Protein AF-A0A496V955-F1 (afdb_monomer)

Solvent-accessible surface area (backbone atoms only — not comparable to full-atom values): 6359 Å² total; per-residue (Å²): 47,32,32,57,83,30,76,44,60,65,70,62,46,68,71,53,51,87,45,70,90,55,78,85,78,79,88,71,82,83,76,94,67,58,67,72,60,51,54,51,52,50,52,49,43,72,72,50,66,83,52,54,72,67,55,50,26,56,54,48,68,72,34,66,39,43,46,61,36,39,63,94,57,60,78,85,47,81,42,80,35,63,53,54,65,67,49,45,52,55,51,51,53,52,52,52,51,56,53,52,59,70,73,78,115

Radius of gyration: 16.35 Å; Cα contacts (8 Å, |Δi|>4): 68; chains: 1; bounding box: 29×46×39 Å

Foldseek 3Di:
DQFLLGDDPVVVCVVCCVCPPHDDPDDDDDDDDDPVVVVVVVVVCVVDVPDDSNRVSVVRVPFPLSCVQQPPHDSRDTDPRDSDPVSVVVRVVVVVVVVVVVVVD

pLDDT: mean 94.38, std 6.76, range [47.75, 98.19]

Secondary structure (DSSP, 8-state):
-EETTEE--HHHHHHHGGGTTSPP----PPP---HHHHHHHHHHHHHHTTS-HHHHHHHHHTSHHHHHHTTT--TT--------HHHHHHHHHHHHHHHHHTT--

Mean predicted aligned error: 3.86 Å

Sequence (105 aa):
EAWTFGPVIRNLYNEYKHYAWERIEDEVESPDIEAEKFDCLKTIVESYGRYDGAALMTMTHREEPWLKARKGLPEIEGSNQLIVKDSMKTFFERKLAAYRDLQYD

Structure (mmCIF, N/CA/C/O backbone):
data_AF-A0A496V955-F1
#
_entry.id   AF-A0A496V955-F1
#
loop_
_atom_site.group_PDB
_atom_site.id
_atom_site.type_symbol
_atom_site.label_atom_id
_atom_site.label_alt_id
_atom_site.label_comp_id
_atom_site.label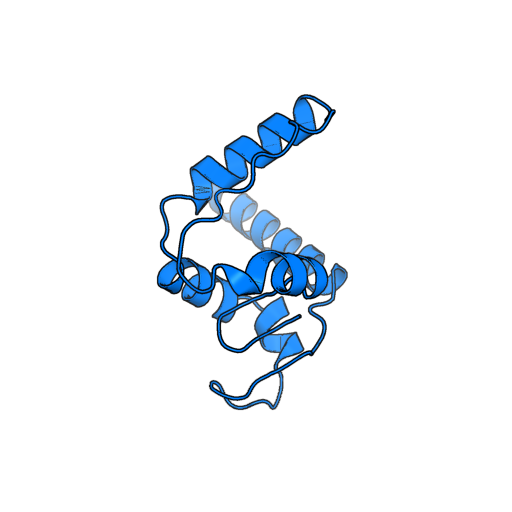_asym_id
_atom_site.label_entity_id
_atom_site.label_seq_id
_atom_site.pdbx_PDB_ins_code
_atom_site.Cartn_x
_atom_site.Cartn_y
_atom_site.Cartn_z
_atom_site.occupancy
_atom_site.B_iso_or_equiv
_atom_site.auth_seq_id
_atom_site.auth_comp_id
_atom_site.auth_asym_id
_atom_site.auth_atom_id
_atom_site.pdbx_PDB_model_num
ATOM 1 N N . GLU A 1 1 ? -6.206 -6.791 -0.408 1.00 97.75 1 GLU A N 1
ATOM 2 C CA . GLU A 1 1 ? -6.615 -7.543 0.801 1.00 97.75 1 GLU A CA 1
ATOM 3 C C . GLU A 1 1 ? -5.734 -7.136 1.972 1.00 97.75 1 GLU A C 1
ATOM 5 O O . GLU A 1 1 ? -4.628 -6.671 1.727 1.00 97.75 1 GLU A O 1
ATOM 10 N N . ALA A 1 2 ? -6.211 -7.258 3.210 1.00 97.44 2 ALA A N 1
ATOM 11 C CA . ALA A 1 2 ? -5.521 -6.790 4.415 1.00 97.44 2 ALA A CA 1
ATOM 12 C C . ALA A 1 2 ? -4.725 -7.908 5.104 1.00 97.44 2 ALA A C 1
ATOM 14 O O . ALA A 1 2 ? -5.121 -8.406 6.158 1.00 97.44 2 ALA A O 1
ATOM 15 N N . TRP A 1 3 ? -3.614 -8.324 4.498 1.00 97.06 3 TRP A N 1
ATOM 16 C CA . TRP A 1 3 ? -2.792 -9.420 5.015 1.00 97.06 3 TRP A CA 1
ATOM 17 C C . TRP A 1 3 ? -2.019 -9.001 6.275 1.00 97.06 3 TRP A C 1
ATOM 19 O O . TRP A 1 3 ? -1.977 -7.825 6.640 1.00 97.06 3 TRP A O 1
ATOM 29 N N . THR A 1 4 ? -1.414 -9.983 6.950 1.00 95.44 4 THR A N 1
ATOM 30 C CA . THR A 1 4 ? -0.654 -9.798 8.198 1.00 95.44 4 THR A CA 1
ATOM 31 C C . THR A 1 4 ? 0.526 -8.840 8.043 1.00 95.44 4 THR A C 1
ATOM 33 O O . THR A 1 4 ? 0.785 -8.060 8.946 1.00 95.44 4 THR A O 1
ATOM 36 N N . PHE A 1 5 ? 1.214 -8.868 6.896 1.00 93.62 5 PHE A N 1
ATOM 37 C CA . PHE A 1 5 ? 2.390 -8.030 6.613 1.00 93.62 5 PHE A CA 1
ATOM 38 C C . PHE A 1 5 ? 2.060 -6.815 5.735 1.00 93.62 5 PHE A C 1
ATOM 40 O O . PHE A 1 5 ? 2.904 -6.327 4.988 1.00 93.62 5 PHE A O 1
ATOM 47 N N . GLY A 1 6 ? 0.814 -6.344 5.800 1.00 94.56 6 GLY A N 1
ATOM 48 C CA . GLY A 1 6 ? 0.345 -5.188 5.046 1.00 94.56 6 GLY A CA 1
ATOM 49 C C . GLY A 1 6 ? -0.624 -5.529 3.907 1.00 94.56 6 GLY A C 1
ATOM 50 O O . GLY A 1 6 ? -1.106 -6.658 3.778 1.00 94.56 6 GLY A O 1
ATOM 51 N N . PRO A 1 7 ? -1.009 -4.524 3.109 1.00 96.12 7 PRO A N 1
ATOM 52 C CA . PRO A 1 7 ? -1.987 -4.678 2.045 1.00 96.12 7 PRO A CA 1
ATOM 53 C C . PRO A 1 7 ? -1.383 -5.428 0.852 1.00 96.12 7 PRO A C 1
ATOM 55 O O . PRO A 1 7 ? -0.283 -5.124 0.405 1.00 96.12 7 PRO A O 1
ATOM 58 N N . VAL A 1 8 ? -2.130 -6.379 0.291 1.00 96.12 8 VAL A N 1
ATOM 59 C CA . VAL A 1 8 ? -1.665 -7.200 -0.839 1.00 96.12 8 VAL A CA 1
ATOM 60 C C . VAL A 1 8 ? -2.671 -7.187 -1.986 1.00 96.12 8 VAL A C 1
ATOM 62 O O . VAL A 1 8 ? -3.880 -7.363 -1.784 1.00 96.12 8 VAL A O 1
ATOM 65 N N . ILE A 1 9 ? -2.169 -7.013 -3.211 1.00 97.00 9 ILE A N 1
ATOM 66 C CA . ILE A 1 9 ? -2.899 -7.320 -4.445 1.00 97.00 9 ILE A CA 1
ATOM 67 C C . ILE A 1 9 ? -2.679 -8.808 -4.728 1.00 97.00 9 ILE A C 1
ATOM 69 O O . ILE A 1 9 ? -1.619 -9.197 -5.208 1.00 97.00 9 ILE A O 1
ATOM 73 N N . ARG A 1 10 ? -3.672 -9.650 -4.409 1.00 96.38 10 ARG A N 1
ATOM 74 C CA . ARG A 1 10 ? -3.541 -11.121 -4.440 1.00 96.38 10 ARG A CA 1
ATOM 75 C C . ARG A 1 10 ? -3.029 -11.65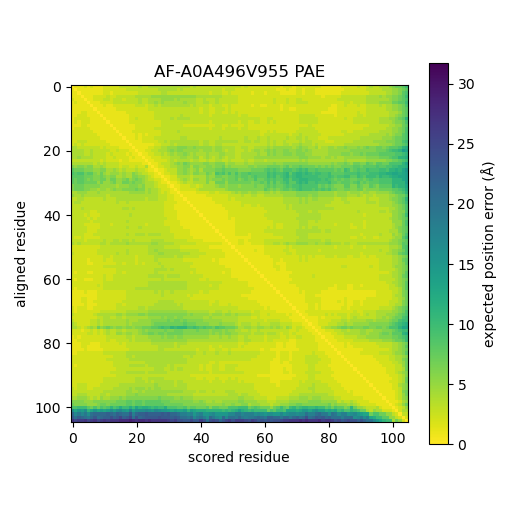8 -5.776 1.00 96.38 10 ARG A C 1
ATOM 77 O O . ARG A 1 10 ? -2.176 -12.538 -5.778 1.00 96.38 10 ARG A O 1
ATOM 84 N N . ASN A 1 11 ? -3.545 -11.145 -6.892 1.00 97.25 11 ASN A N 1
ATOM 85 C CA . ASN A 1 11 ? -3.152 -11.626 -8.218 1.00 97.25 11 ASN A CA 1
ATOM 86 C C . ASN A 1 11 ? -1.679 -11.320 -8.504 1.00 97.25 11 ASN A C 1
ATOM 88 O O . ASN A 1 11 ? -0.946 -12.229 -8.871 1.00 97.25 11 ASN A O 1
ATOM 92 N N . LEU A 1 12 ? -1.244 -10.090 -8.218 1.00 95.38 12 LEU A N 1
ATOM 93 C CA . LEU A 1 12 ? 0.146 -9.672 -8.386 1.00 95.38 12 LEU A CA 1
ATOM 94 C C . LEU A 1 12 ? 1.081 -10.456 -7.457 1.00 95.38 12 LEU A C 1
ATOM 96 O O . LEU A 1 12 ? 2.115 -10.951 -7.881 1.00 95.38 12 LEU A O 1
ATOM 100 N N . TYR A 1 13 ? 0.692 -10.656 -6.195 1.00 95.81 13 TYR A N 1
ATOM 101 C CA . TYR A 1 13 ? 1.469 -11.504 -5.292 1.00 95.81 13 TYR A CA 1
ATOM 102 C C . TYR A 1 13 ? 1.600 -12.932 -5.828 1.00 95.81 13 TYR A C 1
ATOM 104 O O . TYR A 1 13 ? 2.684 -13.491 -5.806 1.00 95.81 13 TYR A O 1
ATOM 112 N N . ASN A 1 14 ? 0.521 -13.536 -6.329 1.00 96.94 14 ASN A N 1
ATOM 113 C CA . ASN A 1 14 ? 0.573 -14.901 -6.854 1.00 96.94 14 ASN A CA 1
ATOM 114 C C . ASN A 1 14 ? 1.480 -15.051 -8.080 1.00 96.94 14 ASN A C 1
ATOM 116 O O . ASN A 1 14 ? 2.052 -16.127 -8.246 1.00 96.94 14 ASN A O 1
ATOM 120 N N . GLU A 1 15 ? 1.594 -14.006 -8.897 1.00 95.50 15 GLU A N 1
ATOM 121 C CA . GLU A 1 15 ? 2.507 -13.931 -10.039 1.00 95.50 15 GLU A CA 1
ATOM 122 C C . GLU A 1 15 ? 3.969 -13.948 -9.562 1.00 95.50 15 GLU A C 1
ATOM 124 O O . GLU A 1 15 ? 4.732 -14.834 -9.942 1.00 95.50 15 GLU A O 1
ATOM 129 N N . TYR A 1 16 ? 4.324 -13.078 -8.611 1.00 96.19 16 TYR A N 1
ATOM 130 C CA . TYR A 1 16 ? 5.718 -12.870 -8.194 1.00 96.19 16 TYR A CA 1
ATOM 131 C C . TYR A 1 16 ? 6.153 -13.618 -6.923 1.00 96.19 16 TYR A C 1
ATOM 133 O O . TYR A 1 16 ? 7.324 -13.576 -6.561 1.00 96.19 16 TYR A O 1
ATOM 141 N N . LYS A 1 17 ? 5.267 -14.347 -6.225 1.00 95.94 17 LYS A N 1
ATOM 142 C CA . LYS A 1 17 ? 5.586 -15.012 -4.937 1.00 95.94 17 LYS A CA 1
ATOM 143 C C . LYS A 1 17 ? 6.763 -15.986 -5.001 1.00 95.94 17 LYS A C 1
ATOM 145 O O . LYS A 1 17 ? 7.319 -16.324 -3.961 1.00 95.94 17 LYS A O 1
ATOM 150 N N . HIS A 1 18 ? 7.099 -16.474 -6.193 1.00 96.31 18 HIS A N 1
ATOM 151 C CA . HIS A 1 18 ? 8.204 -17.399 -6.403 1.00 96.31 18 HIS A CA 1
ATOM 152 C C . HIS A 1 18 ? 9.576 -16.744 -6.162 1.00 96.31 18 HIS A C 1
ATOM 154 O O . HIS A 1 18 ? 10.502 -17.453 -5.787 1.00 96.31 18 HIS A O 1
ATOM 160 N N . TYR A 1 19 ? 9.676 -15.411 -6.257 1.00 96.12 19 TYR A N 1
ATOM 161 C CA . TYR A 1 19 ? 10.854 -14.639 -5.840 1.00 96.12 19 TYR A CA 1
ATOM 162 C C . TYR A 1 19 ? 11.009 -14.538 -4.315 1.00 96.12 19 TYR A C 1
ATOM 164 O O . TYR A 1 19 ? 12.079 -14.206 -3.817 1.00 96.12 19 TYR A O 1
ATOM 172 N N . ALA A 1 20 ? 9.958 -14.832 -3.542 1.00 93.00 20 ALA A N 1
ATOM 173 C CA . ALA A 1 20 ? 9.948 -14.719 -2.086 1.00 93.00 20 ALA A CA 1
ATOM 174 C C . ALA A 1 20 ? 10.425 -13.340 -1.576 1.00 93.00 20 ALA A C 1
ATOM 176 O O . ALA A 1 20 ? 9.672 -12.371 -1.644 1.00 93.00 20 ALA A O 1
ATOM 177 N N . TRP A 1 21 ? 11.632 -13.269 -1.011 1.00 88.44 21 TRP A N 1
ATOM 178 C CA . TRP A 1 21 ? 12.253 -12.048 -0.481 1.00 88.44 21 TRP A CA 1
ATOM 179 C C . TRP A 1 21 ? 13.315 -11.466 -1.424 1.00 88.44 21 TRP A C 1
ATOM 181 O O . TRP A 1 21 ? 13.868 -10.402 -1.142 1.00 88.44 21 TRP A O 1
ATOM 191 N N . GLU A 1 22 ? 13.620 -12.170 -2.512 1.00 94.31 22 GLU A N 1
ATOM 192 C CA . GLU A 1 22 ? 14.592 -11.754 -3.511 1.00 94.31 22 GLU A CA 1
ATOM 193 C C . GLU A 1 22 ? 14.002 -10.692 -4.444 1.00 94.31 22 GLU A C 1
ATOM 195 O O . GLU A 1 22 ? 12.795 -10.427 -4.477 1.00 94.31 22 GLU A O 1
ATOM 200 N N . ARG A 1 23 ? 14.886 -10.038 -5.198 1.00 91.50 23 ARG A N 1
ATOM 201 C CA . ARG A 1 23 ? 14.494 -9.028 -6.176 1.00 91.50 23 ARG A CA 1
ATOM 202 C C . ARG A 1 23 ? 13.762 -9.699 -7.342 1.00 91.50 23 ARG A C 1
ATOM 204 O O . ARG A 1 23 ? 14.188 -10.743 -7.815 1.00 91.50 23 ARG A O 1
ATOM 211 N N . ILE A 1 24 ? 12.702 -9.058 -7.832 1.00 94.44 24 ILE A N 1
ATOM 212 C CA . ILE A 1 24 ? 12.066 -9.435 -9.100 1.00 94.44 24 ILE A CA 1
ATOM 213 C C . ILE A 1 24 ? 13.010 -9.034 -10.238 1.00 94.44 24 ILE A C 1
ATOM 215 O O . ILE A 1 24 ? 13.362 -7.857 -10.364 1.00 94.44 24 ILE A O 1
ATOM 219 N N . GLU A 1 25 ? 13.430 -10.015 -11.030 1.00 95.00 25 GLU A N 1
ATOM 220 C CA . GLU A 1 25 ? 14.394 -9.843 -12.129 1.00 95.00 25 GLU A CA 1
ATOM 221 C C . GLU A 1 25 ? 13.760 -9.986 -13.517 1.00 95.00 25 GLU A C 1
ATOM 223 O O . GLU A 1 25 ? 14.463 -9.864 -14.516 1.00 95.00 25 GLU A O 1
ATOM 228 N N . ASP A 1 26 ? 12.446 -10.212 -13.585 1.00 93.06 26 ASP A N 1
ATOM 229 C CA . ASP A 1 26 ? 11.714 -10.279 -14.846 1.00 93.06 26 ASP A CA 1
ATOM 230 C C . ASP A 1 26 ? 11.923 -9.004 -15.675 1.00 93.06 26 ASP A C 1
ATOM 232 O O . ASP A 1 26 ? 11.675 -7.880 -15.222 1.00 93.06 26 ASP A O 1
ATOM 236 N N . GLU A 1 27 ? 12.353 -9.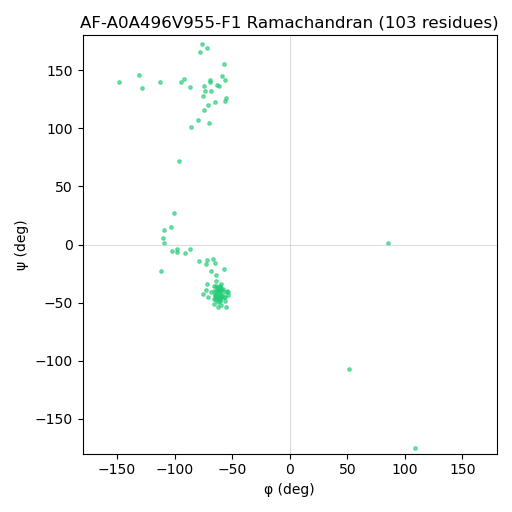185 -16.921 1.00 92.19 27 GLU A N 1
ATOM 237 C CA . GLU A 1 27 ? 12.346 -8.115 -17.908 1.00 92.19 27 GLU A CA 1
ATOM 238 C C . GLU A 1 27 ? 10.907 -7.888 -18.372 1.00 92.19 27 GLU A C 1
ATOM 240 O O . GLU A 1 27 ? 10.280 -8.758 -18.978 1.00 92.19 27 GLU A O 1
ATOM 245 N N . VAL A 1 28 ? 10.378 -6.702 -18.080 1.00 87.94 28 VAL A N 1
ATOM 246 C CA . VAL A 1 28 ? 9.033 -6.292 -18.488 1.00 87.94 28 VAL A CA 1
ATOM 247 C C . VAL A 1 28 ? 9.114 -5.166 -19.506 1.00 87.94 28 VAL A C 1
ATOM 249 O O . VAL A 1 28 ? 9.925 -4.244 -19.378 1.00 87.94 28 VAL A O 1
ATOM 252 N N . GLU A 1 29 ? 8.251 -5.220 -20.518 1.00 91.69 29 GLU A N 1
ATOM 253 C CA . GLU A 1 29 ? 8.084 -4.093 -21.429 1.00 91.69 29 GLU A CA 1
ATOM 254 C C . GLU A 1 29 ? 7.549 -2.883 -20.659 1.00 91.69 29 GLU A C 1
ATOM 256 O O . GLU A 1 29 ? 6.658 -2.998 -19.811 1.00 91.69 29 GLU A O 1
ATOM 261 N N . SER A 1 30 ? 8.099 -1.704 -20.952 1.00 87.38 30 SER A N 1
ATOM 262 C CA . SER A 1 30 ? 7.584 -0.469 -20.372 1.00 87.38 30 SER A CA 1
ATOM 263 C C . SER A 1 30 ? 6.157 -0.248 -20.885 1.00 87.38 30 SER A C 1
ATOM 265 O O . SER A 1 30 ? 5.961 -0.211 -22.103 1.00 87.38 30 SER A O 1
ATOM 267 N N . PRO A 1 31 ? 5.153 -0.133 -19.999 1.00 89.50 31 PRO A N 1
ATOM 268 C CA . PRO A 1 31 ? 3.779 0.031 -20.439 1.00 89.50 31 PRO A CA 1
ATOM 269 C C . PRO A 1 31 ? 3.593 1.408 -21.081 1.00 89.50 31 PRO A C 1
ATOM 271 O O . PRO A 1 31 ? 4.113 2.407 -20.583 1.00 89.50 31 PRO A O 1
ATOM 274 N N . ASP A 1 32 ? 2.794 1.470 -22.145 1.00 94.44 32 ASP A N 1
ATOM 275 C CA . ASP A 1 32 ? 2.344 2.742 -22.711 1.00 94.44 32 ASP A CA 1
ATOM 276 C C . ASP A 1 32 ? 1.347 3.398 -21.745 1.00 94.44 32 ASP A C 1
ATOM 278 O O . ASP A 1 32 ? 0.209 2.942 -21.582 1.00 94.44 32 ASP A O 1
ATOM 282 N N . ILE A 1 33 ? 1.805 4.427 -21.031 1.00 94.88 33 ILE A N 1
ATOM 283 C CA . ILE A 1 33 ? 1.001 5.184 -20.072 1.00 94.88 33 ILE A CA 1
ATOM 284 C C . ILE A 1 33 ? 1.135 6.683 -20.320 1.00 94.88 33 ILE A C 1
ATOM 286 O O . ILE A 1 33 ? 2.192 7.193 -20.685 1.00 94.88 33 ILE A O 1
ATOM 290 N N . GLU A 1 34 ? 0.047 7.408 -20.070 1.00 97.44 34 GLU A N 1
ATOM 291 C CA . GLU A 1 34 ? 0.016 8.869 -20.159 1.00 97.44 34 GLU A CA 1
ATOM 292 C C . GLU A 1 34 ? 1.080 9.510 -19.251 1.00 97.44 34 GLU A C 1
ATOM 294 O O . GLU A 1 34 ? 1.275 9.079 -18.110 1.00 97.44 34 GLU A O 1
ATOM 299 N N . ALA A 1 35 ? 1.710 10.590 -19.725 1.00 96.00 35 ALA A N 1
ATOM 300 C CA . ALA A 1 35 ? 2.780 11.284 -19.004 1.00 96.00 35 ALA A CA 1
ATOM 301 C C . ALA A 1 35 ? 2.378 11.695 -17.574 1.00 96.00 35 ALA A C 1
ATOM 303 O O . ALA A 1 35 ? 3.133 11.478 -16.633 1.00 96.00 35 ALA A O 1
ATOM 304 N N . GLU A 1 36 ? 1.150 12.186 -17.385 1.00 97.12 36 GLU A N 1
ATOM 305 C CA . GLU A 1 36 ? 0.636 12.567 -16.062 1.00 97.12 36 GLU A CA 1
ATOM 306 C C . GLU A 1 36 ? 0.577 11.375 -15.088 1.00 97.12 36 GLU A C 1
ATOM 308 O O . GLU A 1 36 ? 0.920 11.495 -13.908 1.00 97.12 36 GLU A O 1
ATOM 313 N N . LYS A 1 37 ? 0.192 10.188 -15.577 1.00 96.38 37 LYS A N 1
ATOM 314 C CA . LYS A 1 37 ? 0.180 8.959 -14.769 1.00 96.38 37 LYS A CA 1
ATOM 315 C C . LYS A 1 37 ? 1.601 8.524 -14.426 1.00 96.38 37 LYS A C 1
ATOM 317 O O . LYS A 1 37 ? 1.843 8.116 -13.291 1.00 96.38 37 LYS A O 1
ATOM 322 N N . PHE A 1 38 ? 2.529 8.632 -15.375 1.00 95.31 38 PHE A N 1
ATOM 323 C CA . PHE A 1 38 ? 3.940 8.333 -15.142 1.00 95.31 38 PHE A CA 1
ATOM 324 C C . PHE A 1 38 ? 4.545 9.250 -14.068 1.00 95.31 38 PHE A C 1
ATOM 326 O O . PHE A 1 38 ? 5.168 8.763 -13.124 1.00 95.31 38 PHE A O 1
ATOM 333 N N . ASP A 1 39 ? 4.295 10.557 -14.146 1.00 96.50 39 ASP A N 1
ATOM 334 C CA . ASP A 1 39 ? 4.783 11.535 -13.166 1.00 96.50 39 ASP A CA 1
ATOM 335 C C . ASP A 1 39 ? 4.201 11.296 -11.765 1.00 96.50 39 ASP A C 1
ATOM 337 O O . ASP A 1 39 ? 4.907 11.396 -10.752 1.00 96.50 39 ASP A O 1
ATOM 341 N N . CYS A 1 40 ? 2.927 10.903 -11.694 1.00 96.56 40 CYS A N 1
ATOM 342 C CA . CYS A 1 40 ? 2.293 10.482 -10.448 1.00 96.56 40 CYS A CA 1
ATOM 343 C C . CYS A 1 40 ? 2.997 9.253 -9.842 1.00 96.56 40 CYS A C 1
ATOM 345 O O . CYS A 1 40 ? 3.365 9.270 -8.665 1.00 96.56 40 CYS A O 1
ATOM 347 N N . LEU A 1 41 ? 3.260 8.212 -10.642 1.00 95.56 41 LEU A N 1
ATOM 348 C CA . LEU A 1 41 ? 3.992 7.020 -10.192 1.00 95.56 41 LEU A CA 1
ATOM 349 C C . LEU A 1 41 ? 5.405 7.363 -9.714 1.00 95.56 41 LEU A C 1
ATOM 351 O O . LEU A 1 41 ? 5.831 6.880 -8.665 1.00 95.56 41 LEU A O 1
ATOM 355 N N . LYS A 1 42 ? 6.113 8.236 -10.436 1.00 95.69 42 LYS A N 1
ATOM 356 C CA . LYS A 1 42 ? 7.448 8.699 -10.048 1.00 95.69 42 LYS A CA 1
ATOM 357 C C . LYS A 1 42 ? 7.424 9.387 -8.684 1.00 95.69 42 LYS A C 1
ATOM 359 O O . LYS A 1 42 ? 8.223 9.045 -7.818 1.00 95.69 42 LYS A O 1
ATOM 364 N N . THR A 1 43 ? 6.456 10.274 -8.460 1.00 97.38 43 THR A N 1
ATOM 365 C CA . THR A 1 43 ? 6.279 10.965 -7.173 1.00 97.38 43 THR A CA 1
ATOM 366 C C . THR A 1 43 ? 5.994 9.978 -6.037 1.00 97.38 43 THR A C 1
ATOM 368 O O . THR A 1 43 ? 6.526 10.126 -4.934 1.00 97.38 43 THR A O 1
ATOM 371 N N . ILE A 1 44 ? 5.184 8.942 -6.290 1.00 96.38 44 ILE A N 1
ATOM 372 C CA . ILE A 1 44 ? 4.928 7.867 -5.319 1.00 96.38 44 ILE A CA 1
ATOM 373 C C . ILE A 1 44 ? 6.237 7.146 -4.968 1.00 96.38 44 ILE A C 1
ATOM 375 O O . ILE A 1 44 ? 6.535 6.969 -3.785 1.00 96.38 44 ILE A O 1
ATOM 379 N N . VAL A 1 45 ? 7.045 6.775 -5.965 1.00 95.88 45 VAL A N 1
ATOM 380 C CA . VAL A 1 45 ? 8.333 6.093 -5.751 1.00 95.88 45 VAL A CA 1
ATOM 381 C C . VAL A 1 45 ? 9.329 6.987 -5.011 1.00 95.88 45 VAL A C 1
ATOM 383 O O . VAL A 1 45 ? 9.964 6.528 -4.068 1.00 95.88 45 VAL A O 1
ATOM 386 N N . GLU A 1 46 ? 9.439 8.267 -5.357 1.00 97.12 46 GLU A N 1
ATOM 387 C CA . GLU A 1 46 ? 10.314 9.219 -4.657 1.00 97.12 46 GLU A CA 1
ATOM 388 C C . GLU A 1 46 ? 9.886 9.432 -3.195 1.00 97.12 46 GLU A C 1
ATOM 390 O O . GLU A 1 46 ? 10.727 9.557 -2.301 1.00 97.12 46 GLU A O 1
ATOM 395 N N . SER A 1 47 ? 8.577 9.422 -2.929 1.00 96.12 47 SER A N 1
ATOM 396 C CA . SER A 1 47 ? 8.025 9.622 -1.586 1.00 96.12 47 SER A CA 1
ATOM 397 C C . SER A 1 47 ? 8.195 8.393 -0.690 1.00 96.12 47 SER A C 1
ATOM 399 O O . SER A 1 47 ? 8.531 8.534 0.491 1.00 96.12 47 SER A O 1
ATOM 401 N N . TYR A 1 48 ? 7.959 7.193 -1.236 1.00 96.62 48 TYR A N 1
ATOM 402 C CA . TYR A 1 48 ? 7.854 5.956 -0.455 1.00 96.62 48 TYR A CA 1
ATOM 403 C C . TYR A 1 48 ? 8.988 4.950 -0.676 1.00 96.62 48 TYR A C 1
ATOM 405 O O . TYR A 1 48 ? 9.261 4.153 0.215 1.00 96.62 48 TYR A O 1
ATOM 413 N N . GLY A 1 49 ? 9.689 4.994 -1.810 1.00 95.38 49 GLY A N 1
ATOM 414 C CA . GLY A 1 49 ? 10.732 4.026 -2.180 1.00 95.38 49 GLY A CA 1
ATOM 415 C C . GLY A 1 49 ? 11.979 4.057 -1.290 1.00 95.38 49 GLY A C 1
ATOM 416 O O . GLY A 1 49 ? 12.794 3.143 -1.333 1.00 95.38 49 GLY A O 1
ATOM 417 N N . ARG A 1 50 ? 12.116 5.090 -0.452 1.00 95.69 50 ARG A N 1
ATOM 418 C CA . ARG A 1 50 ? 13.156 5.194 0.583 1.00 95.69 50 ARG A CA 1
ATOM 419 C C . ARG A 1 50 ? 12.873 4.372 1.845 1.00 95.69 50 ARG A C 1
ATOM 421 O O . ARG A 1 50 ? 13.758 4.248 2.686 1.00 95.69 50 ARG A O 1
ATOM 428 N N . TYR A 1 51 ? 11.640 3.901 2.029 1.00 96.38 51 TYR A N 1
ATOM 429 C CA . TYR A 1 51 ? 11.246 3.109 3.190 1.00 96.38 51 TYR A CA 1
ATOM 430 C C . TYR A 1 51 ? 11.417 1.620 2.898 1.00 96.38 51 TYR A C 1
ATOM 432 O O . TYR A 1 51 ? 11.118 1.155 1.800 1.00 96.38 51 TYR A O 1
ATOM 440 N N . ASP A 1 52 ? 11.857 0.865 3.902 1.00 94.62 52 ASP A N 1
ATOM 441 C CA . ASP A 1 52 ? 11.845 -0.593 3.834 1.00 94.62 52 ASP A CA 1
ATOM 442 C C . ASP A 1 52 ? 10.426 -1.160 4.046 1.00 94.62 52 ASP A C 1
ATOM 444 O O . ASP A 1 52 ? 9.471 -0.451 4.387 1.00 94.62 52 ASP A O 1
ATOM 448 N N . GLY A 1 53 ? 10.281 -2.474 3.850 1.00 91.81 53 GLY A N 1
ATOM 449 C CA . GLY A 1 53 ? 8.993 -3.151 4.006 1.00 91.81 53 GLY A CA 1
ATOM 450 C C . GLY A 1 53 ? 8.400 -3.029 5.416 1.00 91.81 53 GLY A C 1
ATOM 451 O O . GLY A 1 53 ? 7.184 -2.914 5.555 1.00 91.81 53 GLY A O 1
ATOM 452 N N . ALA A 1 54 ? 9.230 -2.993 6.464 1.00 94.06 54 ALA A N 1
ATOM 453 C CA . ALA A 1 54 ? 8.763 -2.894 7.846 1.00 94.06 54 ALA A CA 1
ATOM 454 C C . ALA A 1 54 ? 8.215 -1.494 8.169 1.00 94.06 54 ALA A C 1
ATOM 456 O O . ALA A 1 54 ? 7.186 -1.358 8.843 1.00 94.06 54 ALA A O 1
ATOM 457 N N . ALA A 1 55 ? 8.867 -0.450 7.658 1.00 97.00 55 ALA A N 1
ATOM 458 C CA . ALA A 1 55 ? 8.408 0.925 7.755 1.00 97.00 55 ALA A CA 1
ATOM 459 C C . ALA A 1 55 ? 7.084 1.117 7.002 1.00 97.00 55 ALA A C 1
ATOM 461 O O . ALA A 1 55 ? 6.131 1.633 7.588 1.00 97.00 55 ALA A O 1
ATOM 462 N N . LEU A 1 56 ? 6.978 0.632 5.758 1.00 96.31 56 LEU A N 1
ATOM 463 C CA . LEU A 1 56 ? 5.735 0.693 4.976 1.00 96.31 56 LEU A CA 1
ATOM 464 C C . LEU A 1 56 ? 4.587 -0.064 5.662 1.00 96.31 56 LEU A C 1
ATOM 466 O O . LEU A 1 56 ? 3.491 0.477 5.808 1.00 96.31 56 LEU A O 1
ATOM 470 N N . MET A 1 57 ? 4.852 -1.273 6.166 1.00 95.44 57 MET A N 1
ATOM 471 C CA . MET A 1 57 ? 3.893 -2.051 6.956 1.00 95.44 57 MET A CA 1
ATOM 472 C C . MET A 1 57 ? 3.410 -1.258 8.178 1.00 95.44 57 MET A C 1
ATOM 474 O O . MET A 1 57 ? 2.206 -1.134 8.404 1.00 95.44 57 MET A O 1
ATOM 478 N N . THR A 1 58 ? 4.334 -0.666 8.940 1.00 96.31 58 THR A N 1
ATOM 479 C CA . THR A 1 58 ? 4.005 0.145 10.123 1.00 96.31 58 THR A CA 1
ATOM 480 C C . THR A 1 58 ? 3.121 1.338 9.766 1.00 96.31 58 THR A C 1
ATOM 482 O O . THR A 1 58 ? 2.204 1.668 10.520 1.00 96.31 58 THR A O 1
ATOM 485 N N . MET A 1 59 ? 3.378 1.990 8.627 1.00 96.31 59 MET A N 1
ATOM 486 C CA . MET A 1 59 ? 2.542 3.084 8.133 1.00 96.31 59 MET A CA 1
ATOM 487 C C . MET A 1 59 ? 1.129 2.579 7.840 1.00 96.31 59 MET A C 1
ATOM 489 O O . MET A 1 59 ? 0.180 3.102 8.423 1.00 96.31 59 MET A O 1
ATOM 493 N N . THR A 1 60 ? 0.979 1.523 7.035 1.00 95.62 60 THR A N 1
ATOM 494 C CA . THR A 1 60 ? -0.348 1.017 6.658 1.00 95.62 60 THR A CA 1
ATOM 495 C C . THR A 1 60 ? -1.138 0.444 7.836 1.00 95.62 60 THR A C 1
ATOM 497 O O . THR A 1 60 ? -2.349 0.638 7.907 1.00 95.62 60 THR A O 1
ATOM 500 N N . HIS A 1 61 ? -0.491 -0.206 8.807 1.00 95.56 61 HIS A N 1
ATOM 501 C CA . HIS A 1 61 ? -1.180 -0.761 9.983 1.00 95.56 61 HIS A CA 1
ATOM 502 C C . HIS A 1 61 ? -1.812 0.321 10.876 1.00 95.56 61 HIS A C 1
ATOM 504 O O . HIS A 1 61 ? -2.677 0.025 11.698 1.00 95.56 61 HIS A O 1
ATOM 510 N N . A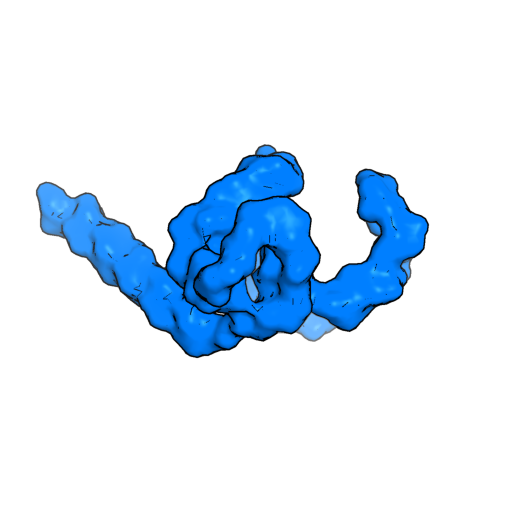RG A 1 62 ? -1.412 1.588 10.70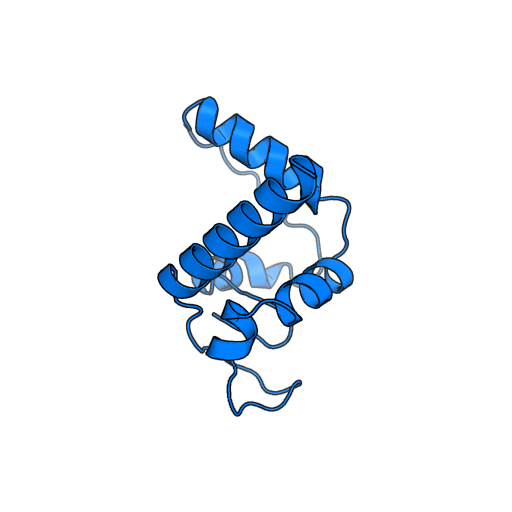9 1.00 95.88 62 ARG A N 1
ATOM 511 C CA . ARG A 1 62 ? -2.005 2.745 11.396 1.00 95.88 62 ARG A CA 1
ATOM 512 C C . ARG A 1 62 ? -3.152 3.383 10.613 1.00 95.88 62 ARG A C 1
ATOM 514 O O . ARG A 1 62 ? -3.809 4.289 11.128 1.00 95.88 62 ARG A O 1
ATOM 521 N N . GLU A 1 63 ? -3.390 2.959 9.376 1.00 97.12 63 GLU A N 1
ATOM 522 C CA . GLU A 1 63 ? -4.419 3.537 8.524 1.00 97.12 63 GLU A CA 1
ATOM 523 C C . GLU A 1 63 ? -5.775 2.874 8.770 1.00 97.12 63 GLU A C 1
ATOM 525 O O . GLU A 1 63 ? -5.923 1.651 8.838 1.00 97.12 63 GLU A O 1
ATOM 530 N N . GLU A 1 64 ? -6.806 3.709 8.862 1.00 97.81 64 GLU A N 1
ATOM 531 C CA . GLU A 1 64 ? -8.177 3.271 9.111 1.00 97.81 64 GLU A CA 1
ATOM 532 C C . GLU A 1 64 ? -8.694 2.209 8.114 1.00 97.81 64 GLU A C 1
ATOM 534 O O . GLU A 1 64 ? -9.346 1.265 8.564 1.00 97.81 64 GLU A O 1
ATOM 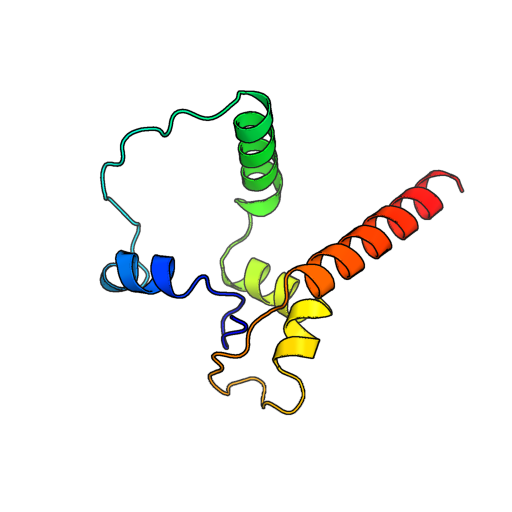539 N N . PRO A 1 65 ? -8.410 2.279 6.796 1.00 98.19 65 PRO A N 1
ATOM 540 C CA . PRO A 1 65 ? -8.884 1.275 5.845 1.00 98.19 65 PRO A CA 1
ATOM 541 C C . PRO A 1 65 ? -8.356 -0.134 6.141 1.00 98.19 65 PRO A C 1
ATOM 543 O O . PRO A 1 65 ? -9.108 -1.105 6.032 1.00 98.19 65 PRO A O 1
ATOM 546 N N . TRP A 1 66 ? -7.088 -0.257 6.549 1.00 97.69 66 TRP A N 1
ATOM 547 C CA . TRP A 1 66 ? -6.489 -1.544 6.910 1.00 97.69 66 TRP A CA 1
ATOM 548 C C . TRP A 1 66 ? -7.063 -2.063 8.234 1.00 97.69 66 TRP A C 1
ATOM 550 O O . TRP A 1 66 ? -7.497 -3.214 8.311 1.00 97.69 66 TRP A O 1
ATOM 560 N N . LEU A 1 67 ? -7.170 -1.190 9.244 1.00 97.12 67 LEU A N 1
ATOM 561 C CA . LEU A 1 67 ? -7.758 -1.518 10.549 1.00 97.12 67 LEU A CA 1
ATOM 562 C C . LEU A 1 67 ? -9.216 -1.982 10.425 1.00 97.12 67 LEU A C 1
ATOM 564 O O . LEU A 1 67 ? -9.614 -2.964 11.050 1.00 97.12 67 LEU A O 1
ATOM 568 N N . LYS A 1 68 ? -10.014 -1.308 9.589 1.00 97.50 68 LYS A N 1
ATOM 569 C CA . LYS A 1 68 ? -11.404 -1.691 9.305 1.00 97.50 68 LYS A CA 1
ATOM 570 C C . LYS A 1 68 ? -11.494 -3.064 8.657 1.00 97.50 68 LYS A C 1
ATOM 572 O O . LYS A 1 68 ? -12.308 -3.877 9.088 1.00 97.5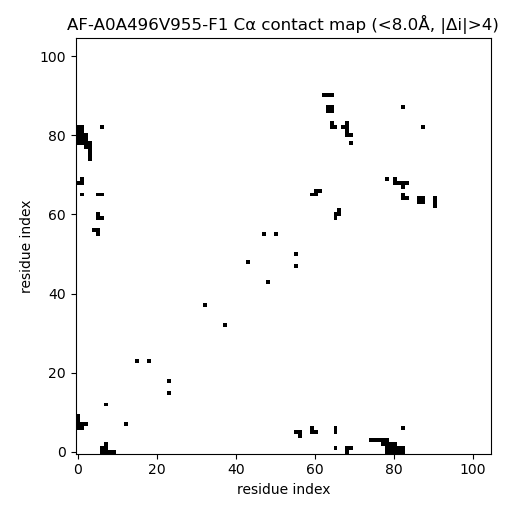0 68 LYS A O 1
ATOM 577 N N . ALA A 1 69 ? -10.661 -3.327 7.652 1.00 97.75 69 ALA A N 1
ATOM 578 C CA . ALA A 1 69 ? -10.645 -4.612 6.962 1.00 97.75 69 ALA A CA 1
ATOM 579 C C . ALA A 1 69 ? -10.231 -5.773 7.885 1.00 97.75 69 ALA A C 1
ATOM 581 O O . ALA A 1 69 ? -10.647 -6.905 7.663 1.00 97.75 69 ALA A O 1
ATOM 582 N N . ARG A 1 70 ? -9.453 -5.503 8.941 1.00 97.50 70 ARG A N 1
ATOM 583 C CA . ARG A 1 70 ? -9.016 -6.503 9.933 1.00 97.50 70 ARG A CA 1
ATOM 584 C C . ARG A 1 70 ? -9.771 -6.444 11.257 1.00 97.50 70 ARG A C 1
ATOM 586 O O . ARG A 1 70 ? -9.323 -7.016 12.248 1.00 97.50 70 ARG A O 1
ATOM 593 N N . LYS A 1 71 ? -10.915 -5.760 11.306 1.00 96.88 71 LYS A N 1
ATOM 594 C CA . LYS A 1 71 ? -11.694 -5.626 12.539 1.00 96.88 71 LYS A CA 1
ATOM 595 C C . LYS A 1 71 ? -12.044 -7.006 13.108 1.00 96.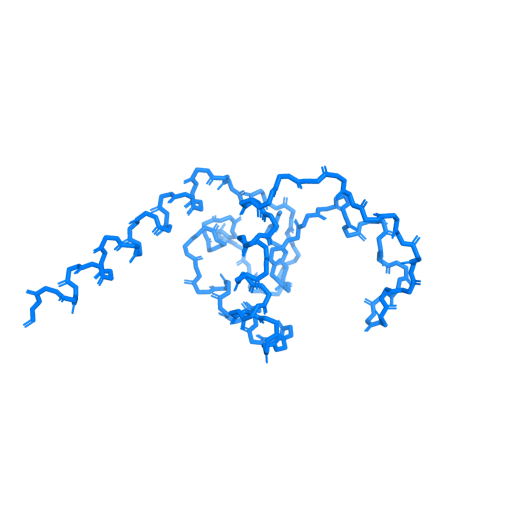88 71 LYS A C 1
ATOM 597 O O . LYS A 1 71 ? -12.698 -7.803 12.446 1.00 96.88 71 LYS A O 1
ATOM 602 N N . GLY A 1 72 ? -11.654 -7.239 14.360 1.00 96.25 72 GLY A N 1
ATOM 603 C CA . GLY A 1 72 ? -11.908 -8.497 15.068 1.00 96.25 72 GLY A CA 1
ATOM 604 C C . GLY A 1 72 ? -10.875 -9.597 14.817 1.00 96.25 72 GLY A C 1
ATOM 605 O O . GLY A 1 72 ? -11.022 -10.670 15.390 1.00 96.25 72 GLY A O 1
ATOM 606 N N . LEU A 1 73 ? -9.837 -9.338 14.014 1.00 96.19 73 LEU A N 1
ATOM 607 C CA . LEU A 1 73 ? -8.733 -10.272 13.804 1.00 96.19 73 LEU A CA 1
ATOM 608 C C . LEU A 1 73 ? -7.561 -9.956 14.751 1.00 96.19 73 LEU A C 1
ATOM 610 O O . LEU A 1 73 ? -7.228 -8.780 14.935 1.00 96.19 73 LEU A O 1
ATOM 614 N N . PRO A 1 74 ? -6.896 -10.975 15.321 1.00 94.25 74 PRO A N 1
ATOM 615 C CA . PRO A 1 74 ? -5.603 -10.824 15.977 1.00 94.25 74 PRO A CA 1
ATOM 616 C C . PRO A 1 74 ? -4.539 -10.239 15.040 1.00 94.25 74 PRO A C 1
ATOM 618 O O . PRO A 1 74 ? -4.587 -10.399 13.818 1.00 94.25 74 PRO A O 1
ATOM 621 N N . GLU A 1 75 ? -3.521 -9.605 15.620 1.00 88.06 75 GLU A N 1
ATOM 622 C CA . GLU A 1 75 ? -2.447 -8.949 14.865 1.00 88.06 75 GLU A CA 1
ATOM 623 C C . GLU A 1 75 ? -1.725 -9.909 13.909 1.00 88.06 75 GLU A C 1
ATOM 625 O O . GLU A 1 75 ? -1.552 -9.589 12.737 1.00 88.06 75 GLU A O 1
ATOM 630 N N . ILE A 1 76 ? -1.396 -11.113 14.381 1.00 91.06 76 ILE A N 1
ATOM 631 C CA . ILE A 1 76 ? -0.648 -12.116 13.611 1.00 91.06 76 ILE A CA 1
ATOM 632 C C . ILE A 1 76 ? -1.529 -13.014 12.731 1.00 91.06 76 ILE A C 1
ATOM 634 O O . ILE A 1 76 ? -1.008 -13.842 11.984 1.00 91.06 76 ILE A O 1
ATOM 638 N N . GLU A 1 77 ? -2.856 -12.879 12.793 1.00 95.12 77 GLU A N 1
ATOM 639 C CA . GLU A 1 77 ? -3.750 -13.749 12.029 1.00 95.12 77 GLU A CA 1
ATOM 640 C C . GLU A 1 77 ? -3.727 -13.390 10.537 1.00 95.12 77 GLU A C 1
ATOM 642 O O . GLU A 1 77 ? -3.834 -12.219 10.145 1.00 95.12 77 GLU A O 1
ATOM 647 N N . GLY A 1 78 ? -3.576 -14.414 9.693 1.00 94.56 78 GLY A N 1
ATOM 648 C CA . GLY A 1 78 ? -3.708 -14.280 8.245 1.00 94.56 78 GLY A CA 1
ATOM 649 C C . GLY A 1 78 ? -5.094 -13.763 7.865 1.00 94.56 78 GLY A C 1
ATOM 650 O O . GLY A 1 78 ? -6.087 -14.096 8.497 1.00 94.56 78 GLY A O 1
ATOM 651 N N . SER A 1 79 ? -5.184 -12.946 6.819 1.00 96.56 79 SER A N 1
ATOM 652 C CA . SER A 1 79 ? -6.469 -12.407 6.375 1.00 96.56 79 SER A CA 1
ATOM 653 C C . SER A 1 79 ? -6.495 -12.202 4.874 1.00 96.56 79 SER A C 1
ATOM 655 O O . SER A 1 79 ? -5.529 -11.734 4.281 1.00 96.56 79 SER A O 1
ATOM 657 N N . ASN A 1 80 ? -7.633 -12.527 4.272 1.00 96.44 80 ASN A N 1
ATOM 658 C CA . ASN A 1 80 ? -7.974 -12.238 2.885 1.00 96.44 80 ASN A CA 1
ATOM 659 C C . ASN A 1 80 ? -9.063 -11.158 2.774 1.00 96.44 80 ASN A C 1
ATOM 661 O O . ASN A 1 80 ? -9.625 -10.965 1.697 1.00 96.44 80 ASN A O 1
ATOM 665 N N . GLN A 1 81 ? -9.370 -10.455 3.870 1.00 97.81 81 GLN A N 1
ATOM 666 C CA . GLN A 1 81 ? -10.412 -9.433 3.883 1.00 97.81 81 GLN A CA 1
ATOM 667 C C . GLN A 1 81 ? -10.077 -8.305 2.908 1.00 97.81 81 GLN A C 1
ATOM 669 O O . GLN A 1 81 ? -8.935 -7.836 2.819 1.00 97.81 81 GLN A O 1
ATOM 674 N N . LEU A 1 82 ? -11.076 -7.863 2.148 1.00 98.06 82 LEU A N 1
ATOM 675 C CA . LEU A 1 82 ? -10.894 -6.820 1.151 1.00 98.06 82 LEU A CA 1
ATOM 676 C C . LEU A 1 82 ? -10.782 -5.449 1.829 1.00 98.06 82 LEU A C 1
ATOM 678 O O . LEU A 1 82 ? -11.662 -5.038 2.579 1.00 98.06 82 LEU A O 1
ATOM 682 N N . ILE A 1 83 ? -9.726 -4.704 1.496 1.00 98.19 83 ILE A N 1
ATOM 683 C CA . ILE A 1 83 ? -9.665 -3.269 1.787 1.00 98.19 83 ILE A CA 1
ATOM 684 C C . ILE A 1 83 ? -10.480 -2.574 0.700 1.00 98.19 83 ILE A C 1
ATOM 686 O O . ILE A 1 83 ? -10.075 -2.534 -0.464 1.00 98.19 83 ILE A O 1
ATOM 690 N N . VAL A 1 84 ? -11.659 -2.080 1.065 1.00 97.31 84 VAL A N 1
ATOM 691 C CA . VAL A 1 84 ? -12.583 -1.446 0.119 1.00 97.31 84 VAL A CA 1
ATOM 692 C C . VAL A 1 84 ? -11.994 -0.122 -0.373 1.00 97.31 84 VAL A C 1
ATOM 694 O O . VAL A 1 84 ? -11.553 0.703 0.431 1.00 97.31 84 VAL A O 1
ATOM 697 N N . LYS A 1 85 ? -12.015 0.102 -1.696 1.00 96.88 85 LYS A N 1
ATOM 698 C CA . LYS A 1 85 ? -11.466 1.318 -2.326 1.00 96.88 85 LYS A CA 1
ATOM 699 C C . LYS A 1 85 ? -12.083 2.600 -1.776 1.00 96.88 85 LYS A C 1
ATOM 701 O O . LYS A 1 85 ? -11.349 3.540 -1.489 1.00 96.88 85 LYS A O 1
ATOM 706 N N . ASP A 1 86 ? -13.390 2.600 -1.541 1.00 98.00 86 ASP A N 1
ATOM 707 C CA . ASP A 1 86 ? -14.084 3.756 -0.970 1.00 98.00 86 ASP A CA 1
ATOM 708 C C . ASP A 1 86 ? -13.587 4.091 0.439 1.00 98.00 86 ASP A C 1
ATOM 710 O O . ASP A 1 86 ? -13.402 5.261 0.758 1.00 98.00 86 ASP A O 1
ATOM 714 N N . SER A 1 87 ? -13.258 3.083 1.259 1.00 97.75 87 SER A N 1
ATOM 715 C CA . SER A 1 87 ? -12.672 3.332 2.581 1.00 97.75 87 SER A CA 1
ATOM 716 C C . SER A 1 87 ? -11.312 4.021 2.472 1.00 97.75 87 SER A C 1
ATOM 718 O O . SER A 1 87 ? -11.028 4.916 3.265 1.00 97.75 87 SER A O 1
ATOM 720 N N . MET A 1 88 ? -10.477 3.625 1.504 1.00 97.62 88 MET A N 1
ATOM 721 C CA . MET A 1 88 ? -9.187 4.280 1.252 1.00 97.62 88 MET A CA 1
ATOM 722 C C . MET A 1 88 ? -9.384 5.716 0.771 1.00 97.62 88 MET A C 1
ATOM 724 O O . MET A 1 88 ? -8.768 6.630 1.313 1.00 97.62 88 MET A O 1
ATOM 728 N N . LYS A 1 89 ? -10.289 5.923 -0.190 1.00 97.94 89 LYS A N 1
ATOM 729 C CA . LYS A 1 89 ? -10.618 7.248 -0.721 1.00 97.94 89 LYS A CA 1
ATOM 730 C C . LYS A 1 89 ? -11.048 8.201 0.396 1.00 97.94 89 LYS A C 1
ATOM 732 O O . LYS A 1 89 ? -10.418 9.238 0.575 1.00 97.94 89 LYS A O 1
ATOM 737 N N . THR A 1 90 ? -12.036 7.813 1.203 1.00 98.12 90 THR A N 1
ATOM 738 C CA . THR A 1 90 ? -12.521 8.636 2.322 1.00 98.12 90 THR A CA 1
ATOM 739 C C . THR A 1 90 ? -11.425 8.931 3.347 1.00 98.12 90 THR A C 1
ATOM 741 O O . THR A 1 90 ? -11.352 10.039 3.879 1.00 98.12 90 THR A O 1
ATOM 744 N N . PHE A 1 91 ? -10.554 7.963 3.643 1.00 97.75 91 PHE A N 1
ATOM 745 C CA . PHE A 1 91 ? -9.433 8.178 4.556 1.00 97.75 91 PHE A CA 1
ATOM 746 C C . PHE A 1 91 ? -8.463 9.246 4.033 1.00 97.75 91 PHE A C 1
ATOM 748 O O . PHE A 1 91 ? -8.133 10.181 4.768 1.00 97.75 91 PHE A O 1
ATOM 755 N N . PHE A 1 92 ? -8.043 9.148 2.770 1.00 96.50 92 PHE A N 1
ATOM 756 C CA . PHE A 1 92 ? -7.104 10.108 2.191 1.00 96.50 92 PHE A CA 1
ATOM 757 C C . PHE A 1 92 ? -7.738 11.481 1.938 1.00 96.50 92 PHE A C 1
ATOM 759 O O . PHE A 1 92 ? -7.080 12.486 2.187 1.00 96.50 92 PHE A O 1
ATOM 766 N N . GLU A 1 93 ? -9.021 11.565 1.573 1.00 97.75 93 GLU A N 1
ATOM 767 C CA . GLU A 1 93 ? -9.752 12.842 1.497 1.00 97.75 93 GLU A CA 1
ATOM 768 C C . GLU A 1 93 ? -9.719 13.592 2.837 1.00 97.75 93 GLU A C 1
ATOM 770 O O . GLU A 1 93 ? -9.397 14.781 2.882 1.00 97.75 93 GLU A O 1
ATOM 775 N N . ARG A 1 94 ? -9.963 12.886 3.950 1.00 97.44 94 ARG A N 1
ATOM 776 C CA . ARG A 1 94 ? -9.876 13.463 5.302 1.00 97.44 94 ARG A CA 1
ATOM 777 C C . ARG A 1 94 ? -8.458 13.902 5.661 1.00 97.44 94 ARG A C 1
ATOM 779 O O . ARG A 1 94 ? -8.289 14.947 6.282 1.00 97.44 94 ARG A O 1
ATOM 786 N N . LYS A 1 95 ? -7.439 13.118 5.288 1.00 95.94 95 LYS A N 1
ATOM 787 C CA . LYS A 1 95 ? -6.026 13.475 5.500 1.00 95.94 95 LYS A CA 1
ATOM 788 C C . LYS A 1 95 ? -5.638 14.736 4.728 1.00 95.94 95 LYS A C 1
ATOM 790 O O . LYS A 1 95 ? -4.973 15.594 5.300 1.00 95.94 95 LYS A O 1
ATOM 795 N N . LEU A 1 96 ? -6.069 14.859 3.471 1.00 95.94 96 LEU A N 1
ATOM 796 C CA . LEU A 1 96 ? -5.825 16.052 2.660 1.00 95.94 96 LEU A CA 1
ATOM 797 C C . LEU A 1 96 ? -6.523 17.286 3.235 1.00 95.94 96 LEU A C 1
ATOM 799 O O . LEU A 1 96 ? -5.909 18.346 3.277 1.00 95.94 96 LEU A O 1
ATOM 803 N N . ALA A 1 97 ? -7.777 17.159 3.679 1.00 96.06 97 ALA A N 1
ATOM 804 C CA . ALA A 1 97 ? -8.498 18.263 4.312 1.00 96.06 97 ALA A CA 1
ATOM 805 C C . ALA A 1 97 ? -7.763 18.757 5.569 1.00 96.06 97 ALA A C 1
ATOM 807 O O . ALA A 1 97 ? -7.394 19.923 5.637 1.00 96.06 97 ALA A O 1
ATOM 808 N N . ALA A 1 98 ? -7.421 17.846 6.486 1.00 94.50 98 ALA A N 1
ATOM 809 C CA . ALA A 1 98 ? -6.689 18.195 7.704 1.00 94.50 98 ALA A CA 1
ATOM 810 C C . ALA A 1 98 ? -5.306 18.811 7.424 1.00 94.50 98 ALA A C 1
ATOM 812 O O . ALA A 1 98 ? -4.865 19.697 8.147 1.00 94.50 98 ALA A O 1
ATOM 813 N N . TYR A 1 99 ? -4.606 18.349 6.382 1.00 93.00 99 TYR A N 1
ATOM 814 C CA . TYR A 1 99 ? -3.330 18.940 5.976 1.00 93.00 99 TYR A CA 1
ATOM 815 C C . TYR A 1 99 ? -3.490 20.373 5.460 1.00 93.00 99 TYR A C 1
ATOM 817 O O . TYR A 1 99 ? -2.656 21.219 5.764 1.00 93.00 99 TYR A O 1
ATOM 825 N N . ARG A 1 100 ? -4.554 20.647 4.695 1.00 93.31 100 ARG A N 1
ATOM 826 C CA . ARG A 1 100 ? -4.859 22.000 4.215 1.00 93.31 100 ARG A CA 1
ATOM 827 C C . ARG A 1 100 ? -5.147 22.929 5.385 1.00 93.31 100 ARG A C 1
ATOM 829 O O . ARG A 1 100 ? -4.552 23.995 5.434 1.00 93.31 100 ARG A O 1
ATOM 836 N N . ASP A 1 101 ? -5.966 22.500 6.341 1.00 90.06 101 ASP A N 1
ATOM 837 C CA . ASP A 1 101 ? -6.315 23.319 7.508 1.00 90.06 101 ASP A CA 1
ATOM 838 C C . ASP A 1 101 ? -5.065 23.733 8.313 1.00 90.06 101 ASP A C 1
ATOM 840 O O . ASP A 1 101 ? -4.945 24.882 8.714 1.00 90.06 101 ASP A O 1
ATOM 844 N N . LEU A 1 102 ? -4.077 22.839 8.449 1.00 83.88 102 LEU A N 1
ATOM 845 C CA . LEU A 1 102 ? -2.809 23.110 9.147 1.00 83.88 102 LEU A CA 1
ATOM 846 C C . LEU A 1 102 ? -1.844 24.058 8.409 1.00 83.88 102 LEU A C 1
ATOM 848 O O . LEU A 1 102 ? -0.854 24.475 9.002 1.00 83.88 102 LEU A O 1
ATOM 852 N N . GLN A 1 103 ? -2.061 24.343 7.121 1.00 70.44 103 GLN A N 1
ATOM 853 C CA . GLN A 1 103 ? -1.217 25.257 6.334 1.00 70.44 103 GLN A CA 1
ATOM 854 C C . GLN A 1 103 ? -1.787 26.677 6.223 1.00 70.44 103 GLN A C 1
ATOM 856 O O . GLN A 1 103 ? -1.121 27.547 5.661 1.00 70.44 103 GLN A O 1
ATOM 861 N N . TYR A 1 104 ? -3.004 26.903 6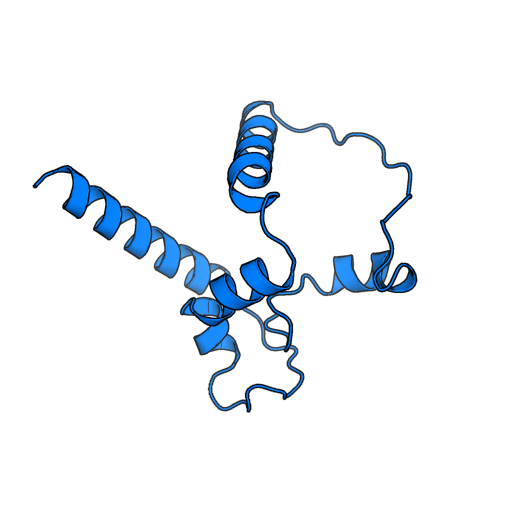.722 1.00 59.12 104 TYR A N 1
ATOM 862 C CA . TYR A 1 104 ? -3.679 28.203 6.698 1.00 59.12 104 TYR A CA 1
ATOM 863 C C . TYR A 1 104 ? -3.817 28.858 8.090 1.00 59.12 104 TYR A C 1
ATOM 865 O O . TYR A 1 104 ? -4.412 29.933 8.170 1.00 59.12 104 TYR A O 1
ATOM 873 N N . ASP A 1 105 ? -3.227 28.259 9.133 1.00 47.75 105 ASP A N 1
ATOM 874 C CA . ASP A 1 105 ? -2.961 28.856 10.459 1.00 47.75 105 ASP A CA 1
ATOM 875 C C . ASP A 1 105 ? -1.487 29.299 10.575 1.00 47.75 105 ASP A C 1
ATOM 877 O O . ASP A 1 105 ? -1.224 30.335 11.231 1.00 47.75 105 ASP A O 1
#